Protein AF-A0A2H0ZVW4-F1 (afdb_monomer)

Secondary structure (DSSP, 8-state):
----GGGGGS--SS---SSPP--PPPPSS----TT-TT-PPPS-SS------PPPP---TT--SSTTTS-GGGSPPPPPHHHHHHHHTTT-----

Radius of gyration: 29.74 Å; Cα contacts (8 Å, |Δi|>4): 23; chains: 1; bounding box: 74×28×63 Å

Organism: Candidozyma auris (NCBI:txid498019)

Sequence (95 aa):
MRQSVALLKHVPLIKFVGGPHPHSAPSSKPQPHPCAPNGRLPQAVASTASAPLKPIELKDGEVLLRNELSKRFRYRAPSATEVEQIDSGGAELVY

Mean predicted aligned error: 17.25 Å

Solvent-accessible surface area (backbone atoms only — not comparable to full-atom values): 6964 Å² total; per-residue (Å²): 133,84,78,60,78,78,59,75,82,56,84,77,94,68,81,85,81,74,76,85,79,86,75,77,79,77,71,92,60,93,68,44,54,90,85,37,96,79,58,56,62,76,84,70,84,60,78,67,71,76,70,82,76,71,80,80,85,71,56,97,89,61,72,93,49,55,80,76,48,59,76,90,68,33,85,78,79,75,50,74,68,52,47,52,34,59,77,65,65,67,71,76,87,85,127

pLDDT: mean 79.43, std 10.61, range [53.09, 93.94]

InterPro domains:
  IPR020373 Alpha-ketoglutarate dehydrogenase component 4/YMR-31 [PF10937] (12-44)
  IPR020373 Alpha-ketoglutarate dehydrogenase component 4/YMR-31 [PF10937] (45-91)

Structure (mmCIF, N/CA/C/O backbone):
data_AF-A0A2H0ZVW4-F1
#
_entry.id   AF-A0A2H0ZVW4-F1
#
loop_
_atom_site.group_PDB
_atom_site.id
_atom_site.type_symbol
_atom_site.label_atom_id
_atom_site.label_alt_id
_atom_site.label_comp_id
_atom_site.label_asym_id
_atom_site.label_entity_id
_atom_site.label_seq_id
_atom_sit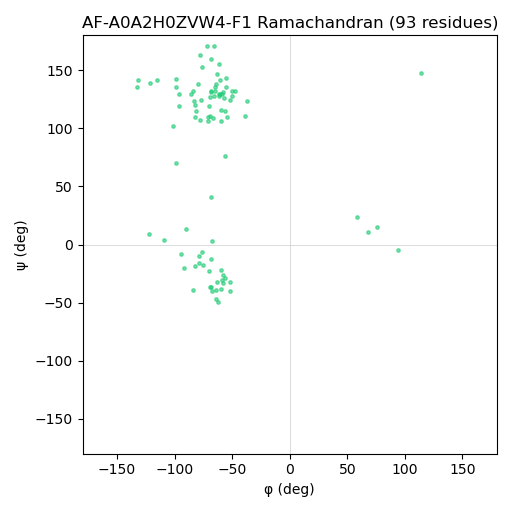e.pdbx_PDB_ins_code
_atom_site.Cartn_x
_atom_site.Cartn_y
_atom_site.Cartn_z
_atom_site.occupancy
_atom_site.B_iso_or_equiv
_atom_site.auth_seq_id
_atom_site.auth_comp_id
_atom_site.auth_asym_id
_atom_site.auth_atom_id
_atom_site.pdbx_PDB_model_num
ATOM 1 N N . MET A 1 1 ? -39.666 -6.914 -22.558 1.00 54.88 1 MET A N 1
ATOM 2 C CA . MET A 1 1 ? -39.125 -6.098 -21.449 1.00 54.88 1 MET A CA 1
ATOM 3 C C . MET A 1 1 ? -40.227 -5.957 -20.406 1.00 54.88 1 MET A C 1
ATOM 5 O O . MET A 1 1 ? -41.258 -5.385 -20.731 1.00 54.88 1 MET A O 1
ATOM 9 N N . ARG A 1 2 ? -40.094 -6.557 -19.214 1.00 57.84 2 ARG A N 1
ATOM 10 C CA . ARG A 1 2 ? -41.073 -6.344 -18.133 1.00 57.84 2 ARG A CA 1
ATOM 11 C C . ARG A 1 2 ? -40.756 -4.986 -17.512 1.00 57.84 2 ARG A C 1
ATOM 13 O O . ARG A 1 2 ? -39.715 -4.850 -16.879 1.00 57.84 2 ARG A O 1
ATOM 20 N N . GLN A 1 3 ? -41.585 -3.977 -17.772 1.00 64.56 3 GLN A N 1
ATOM 21 C CA . GLN A 1 3 ? -41.453 -2.688 -17.095 1.00 64.56 3 GLN A CA 1
ATOM 22 C C . GLN A 1 3 ? -41.623 -2.925 -15.592 1.00 64.56 3 GLN A C 1
ATOM 24 O O . GLN A 1 3 ? -42.546 -3.627 -15.174 1.00 64.56 3 GLN A O 1
ATOM 29 N N . SER A 1 4 ? -40.697 -2.419 -14.781 1.00 67.50 4 SER A N 1
ATOM 30 C CA . SER A 1 4 ? -40.798 -2.561 -13.333 1.00 67.50 4 SER A CA 1
ATOM 31 C C . SER A 1 4 ? -41.980 -1.732 -12.830 1.00 67.50 4 SER A C 1
ATOM 33 O O . SER A 1 4 ? -42.131 -0.563 -13.179 1.00 67.50 4 SER A O 1
ATOM 35 N N . VAL A 1 5 ? -42.820 -2.342 -11.989 1.00 72.81 5 VAL A N 1
ATOM 36 C CA . VAL A 1 5 ? -44.070 -1.740 -11.485 1.00 72.81 5 VAL A CA 1
ATOM 37 C C . VAL A 1 5 ? -43.825 -0.392 -10.789 1.00 72.81 5 VAL A C 1
ATOM 39 O O . VAL A 1 5 ? -44.667 0.499 -10.824 1.00 72.81 5 VAL A O 1
ATOM 42 N N . ALA A 1 6 ? -42.636 -0.211 -10.211 1.00 73.75 6 ALA A N 1
ATOM 43 C CA . ALA A 1 6 ? -42.222 1.026 -9.557 1.00 73.75 6 ALA A CA 1
ATOM 44 C C . ALA A 1 6 ? -42.145 2.237 -10.506 1.00 73.75 6 ALA A C 1
ATOM 46 O O . ALA A 1 6 ? -42.427 3.354 -10.079 1.00 73.75 6 ALA A O 1
ATOM 47 N N . LEU A 1 7 ? -41.803 2.033 -11.783 1.00 69.25 7 LEU A N 1
ATOM 48 C CA . LEU A 1 7 ? -41.604 3.124 -12.744 1.00 69.25 7 LEU A CA 1
ATOM 49 C C . LEU A 1 7 ? -42.917 3.701 -13.290 1.00 69.25 7 LEU A C 1
ATOM 51 O O . LEU A 1 7 ? -42.913 4.813 -13.805 1.00 69.25 7 LEU A O 1
ATOM 55 N N . LEU A 1 8 ? -44.048 3.002 -13.125 1.00 72.50 8 LEU A N 1
ATOM 56 C CA . LEU A 1 8 ? -45.361 3.477 -13.585 1.00 72.50 8 LEU A CA 1
ATOM 57 C C . LEU A 1 8 ? -45.884 4.690 -12.795 1.00 72.50 8 LEU A C 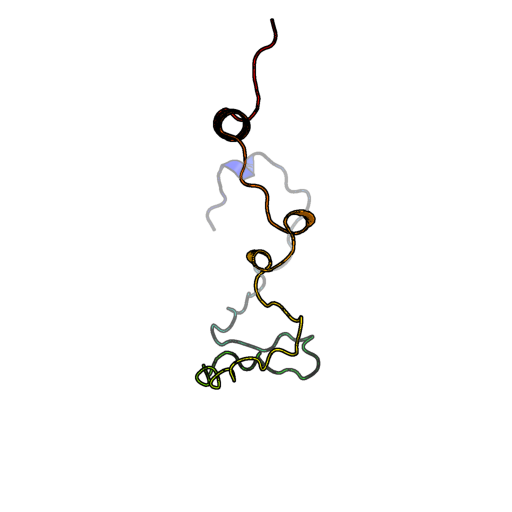1
ATOM 59 O O . LEU A 1 8 ? -46.846 5.323 -13.216 1.00 72.50 8 LEU A O 1
ATOM 63 N N . LYS A 1 9 ? -45.267 5.023 -11.654 1.00 82.88 9 LYS A N 1
ATOM 64 C CA . LYS A 1 9 ? -45.657 6.166 -10.814 1.00 82.88 9 LYS A CA 1
ATOM 65 C C . LYS A 1 9 ? -45.157 7.517 -11.344 1.00 82.88 9 LYS A C 1
ATOM 67 O O . LYS A 1 9 ? -45.567 8.548 -10.822 1.00 82.88 9 LYS A O 1
ATOM 72 N N . HIS A 1 10 ? -44.280 7.528 -12.351 1.00 84.12 10 HIS A N 1
ATOM 73 C CA . HIS A 1 10 ? -43.657 8.744 -12.876 1.00 84.12 10 HIS A CA 1
ATOM 74 C C . HIS A 1 10 ? -43.960 8.941 -14.367 1.00 84.12 10 HIS A C 1
ATOM 76 O O . HIS A 1 10 ? -43.904 7.995 -15.151 1.00 84.12 10 HIS A O 1
ATOM 82 N N . VAL A 1 11 ? -44.244 10.186 -14.768 1.00 82.69 11 VAL A N 1
ATOM 83 C CA . VAL A 1 11 ? -44.411 10.570 -16.180 1.00 82.69 11 VAL A CA 1
ATOM 84 C C . VAL A 1 11 ? -43.023 10.816 -16.787 1.00 82.69 11 VAL A C 1
ATOM 86 O O . VAL A 1 11 ? -42.306 11.690 -16.295 1.00 82.69 11 VAL A O 1
ATOM 89 N N . PRO A 1 12 ? -42.603 10.078 -17.832 1.00 80.44 12 PRO A N 1
ATOM 90 C CA . PRO A 1 12 ? -41.302 10.302 -18.450 1.00 80.44 12 PRO A CA 1
ATOM 91 C C . PRO A 1 12 ? -41.285 11.643 -19.194 1.00 80.44 12 PRO A C 1
ATOM 93 O O . PRO A 1 12 ? -42.131 11.902 -20.046 1.00 80.44 12 PRO A O 1
ATOM 96 N N . LEU A 1 13 ? -40.291 12.482 -18.892 1.00 85.25 13 LEU A N 1
ATOM 97 C CA . LEU A 1 13 ? -40.129 13.811 -19.500 1.00 85.25 13 LEU A CA 1
ATOM 98 C C . LEU A 1 13 ? -39.598 13.765 -20.941 1.00 85.25 13 LEU A C 1
ATOM 100 O O . LEU A 1 13 ? -39.718 14.742 -21.673 1.00 85.25 13 LEU A O 1
ATOM 104 N N . ILE A 1 14 ? -39.008 12.641 -21.352 1.00 82.69 14 ILE A N 1
ATOM 105 C CA . ILE A 1 14 ? -38.457 12.447 -22.693 1.00 82.69 14 ILE A CA 1
ATOM 106 C C . ILE A 1 14 ? -38.922 11.116 -23.276 1.00 82.69 14 ILE A C 1
ATOM 108 O O . ILE A 1 14 ? -39.001 10.099 -22.583 1.00 82.69 14 ILE A O 1
ATOM 112 N N . LYS A 1 15 ? -39.204 11.120 -24.580 1.00 78.94 15 LYS A N 1
ATOM 113 C CA . LYS A 1 15 ? -39.476 9.910 -25.354 1.00 78.94 15 LYS A CA 1
ATOM 114 C C . LYS A 1 15 ? -38.187 9.479 -26.041 1.00 78.94 15 LYS A C 1
ATOM 116 O O . LYS A 1 15 ? -37.663 10.211 -26.874 1.00 78.94 15 LYS A O 1
ATOM 121 N N . PHE A 1 16 ? -37.706 8.280 -25.731 1.00 76.25 16 PHE A N 1
ATOM 122 C CA . PHE A 1 16 ? -36.660 7.652 -26.533 1.00 76.25 16 PHE A CA 1
ATOM 123 C C . PHE A 1 16 ? -37.262 7.283 -27.891 1.00 76.25 16 PHE A C 1
ATOM 125 O O . PHE A 1 16 ? -38.160 6.444 -27.980 1.00 76.25 16 PHE A O 1
ATOM 132 N N . VAL A 1 17 ? -36.828 7.982 -28.938 1.00 82.62 17 VAL A N 1
ATOM 133 C CA . VAL A 1 17 ? -37.193 7.682 -30.324 1.00 82.62 17 VAL A CA 1
ATOM 134 C C . VAL A 1 17 ? -36.076 6.832 -30.920 1.00 82.62 17 VAL A C 1
ATOM 136 O O . VAL A 1 17 ? -34.908 7.188 -30.815 1.00 82.62 17 VAL A O 1
ATOM 139 N N . GLY A 1 18 ? -36.443 5.710 -31.534 1.00 80.25 18 GLY A N 1
ATOM 140 C CA . GLY A 1 18 ? -35.503 4.704 -32.023 1.00 80.25 18 GLY A CA 1
ATOM 141 C C . GLY A 1 18 ? -35.635 3.390 -31.257 1.00 80.25 18 GLY A C 1
ATOM 142 O O . GLY A 1 18 ? -36.010 3.364 -30.085 1.00 80.25 18 GLY A O 1
ATOM 143 N N . GLY A 1 19 ? -35.384 2.279 -31.950 1.00 82.62 19 GLY A N 1
ATOM 144 C CA . GLY A 1 19 ? -35.274 0.973 -31.306 1.00 82.62 19 GLY A CA 1
ATOM 145 C C . GLY A 1 19 ? -34.058 0.915 -30.370 1.00 82.62 19 GLY A C 1
ATOM 146 O O . GLY A 1 19 ? -33.232 1.828 -30.380 1.00 82.62 19 GLY A O 1
ATOM 147 N N . PRO A 1 20 ? -33.922 -0.152 -29.568 1.00 80.62 20 PRO A N 1
ATOM 148 C CA . PRO A 1 20 ? -32.760 -0.340 -28.707 1.00 80.62 20 PRO A CA 1
ATOM 149 C C . PRO A 1 20 ? -31.460 -0.164 -29.499 1.00 80.62 20 PRO A C 1
ATOM 151 O O . PRO A 1 20 ? -31.286 -0.792 -30.545 1.00 80.62 20 PRO A O 1
ATOM 154 N N . HIS A 1 21 ? -30.551 0.684 -29.013 1.00 77.69 21 HIS A N 1
ATOM 155 C CA . HIS A 1 21 ? -29.236 0.814 -29.629 1.00 77.69 21 HIS A CA 1
ATOM 156 C C . HIS A 1 21 ? -28.515 -0.541 -29.543 1.00 77.69 21 HIS A C 1
ATOM 158 O O . HIS A 1 21 ? -28.452 -1.121 -28.454 1.00 77.69 21 HIS A O 1
ATOM 164 N N . PRO A 1 22 ? -27.993 -1.083 -30.658 1.00 82.25 22 PRO A N 1
ATOM 165 C CA . PRO A 1 22 ? -27.254 -2.333 -30.618 1.00 82.25 22 PRO A CA 1
ATOM 166 C C . PRO A 1 22 ? -25.958 -2.113 -29.835 1.00 82.25 22 PRO A C 1
ATOM 168 O O . PRO A 1 22 ? -25.034 -1.450 -30.301 1.00 82.25 22 PRO A O 1
ATOM 171 N N . HIS A 1 23 ? -25.885 -2.669 -28.629 1.00 76.00 23 HIS A N 1
ATOM 172 C CA . HIS A 1 23 ? -24.636 -2.742 -27.886 1.00 76.00 23 HIS A CA 1
ATOM 173 C C . HIS A 1 23 ? -23.849 -3.949 -28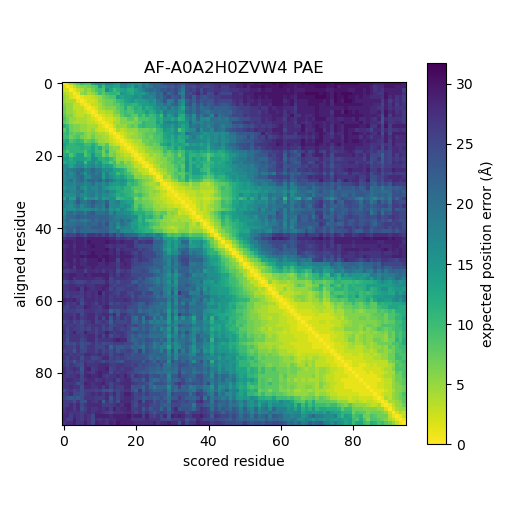.397 1.00 76.00 23 HIS A C 1
ATOM 175 O O . HIS A 1 23 ? -24.241 -5.093 -28.174 1.00 76.00 23 HIS A O 1
ATOM 181 N N . SER A 1 24 ? -22.746 -3.697 -29.102 1.00 79.69 24 SER A N 1
ATOM 182 C CA . SER A 1 24 ? -21.771 -4.750 -29.390 1.00 79.69 24 SER A CA 1
ATOM 183 C C . SER A 1 24 ? -21.148 -5.198 -28.070 1.00 79.69 24 SER A C 1
ATOM 185 O O . SER A 1 24 ? -20.692 -4.360 -27.288 1.00 79.69 24 SER A O 1
ATOM 187 N N . ALA A 1 25 ? -21.158 -6.504 -27.799 1.00 77.12 25 ALA A N 1
ATOM 188 C CA . ALA A 1 25 ? -20.509 -7.036 -26.611 1.00 77.12 25 ALA A CA 1
ATOM 189 C C . ALA A 1 25 ? -19.015 -6.671 -26.653 1.00 77.12 25 ALA A C 1
ATOM 191 O O . ALA A 1 25 ? -18.363 -6.910 -27.677 1.00 77.12 25 ALA A O 1
ATOM 192 N N . PRO A 1 26 ? -18.447 -6.094 -25.577 1.00 73.12 26 PRO A N 1
ATOM 193 C CA . PRO A 1 26 ? -17.019 -5.840 -25.549 1.00 73.12 26 PRO A CA 1
ATOM 194 C C . PRO A 1 26 ? -16.287 -7.179 -25.667 1.00 73.12 26 PRO A C 1
ATOM 196 O O . PRO A 1 26 ? -16.591 -8.144 -24.965 1.00 73.12 26 PRO A O 1
ATOM 199 N N . SER A 1 27 ? -15.328 -7.247 -26.591 1.00 77.31 27 SER A N 1
ATOM 200 C CA . SER A 1 27 ? -14.459 -8.411 -26.737 1.00 77.31 27 SER A CA 1
ATOM 201 C C . SER A 1 27 ? -13.741 -8.665 -25.414 1.00 77.31 27 SER A C 1
ATOM 203 O O . SER A 1 27 ? -13.058 -7.784 -24.901 1.00 77.31 27 SER A O 1
ATOM 205 N N . SER A 1 28 ? -13.845 -9.884 -24.881 1.00 76.25 28 SER A N 1
ATOM 206 C CA . SER A 1 28 ? -13.140 -10.307 -23.659 1.00 76.25 28 SER A CA 1
ATOM 207 C C . SER A 1 28 ? -11.611 -10.386 -23.831 1.00 76.25 28 SER A C 1
ATOM 209 O O . SER A 1 28 ? -10.902 -10.810 -22.918 1.00 76.25 28 SER A O 1
ATOM 211 N N . LYS A 1 29 ? -11.083 -10.026 -25.005 1.00 79.81 29 LYS A N 1
ATOM 212 C CA . LYS A 1 29 ? -9.645 -9.940 -25.254 1.00 79.81 29 LYS A CA 1
ATOM 213 C C . LYS A 1 29 ? -9.145 -8.578 -24.768 1.00 79.81 29 LYS A C 1
ATOM 215 O O . LYS A 1 29 ? -9.730 -7.576 -25.179 1.00 79.81 29 LYS A O 1
ATOM 220 N N . PRO A 1 30 ? -8.049 -8.506 -23.992 1.00 79.50 30 PRO A N 1
ATOM 221 C CA . PRO A 1 30 ? -7.426 -7.234 -23.643 1.00 79.50 30 PRO A CA 1
ATOM 222 C C . PRO A 1 30 ? -7.157 -6.426 -24.915 1.00 79.50 30 PRO A C 1
ATOM 224 O O . PRO A 1 30 ? -6.521 -6.930 -25.842 1.00 79.50 30 PRO A O 1
ATOM 227 N N . GLN A 1 31 ? -7.670 -5.201 -24.980 1.00 79.75 31 GLN A N 1
ATOM 228 C CA . GLN A 1 31 ? -7.410 -4.269 -26.075 1.00 79.75 31 GLN A CA 1
ATOM 229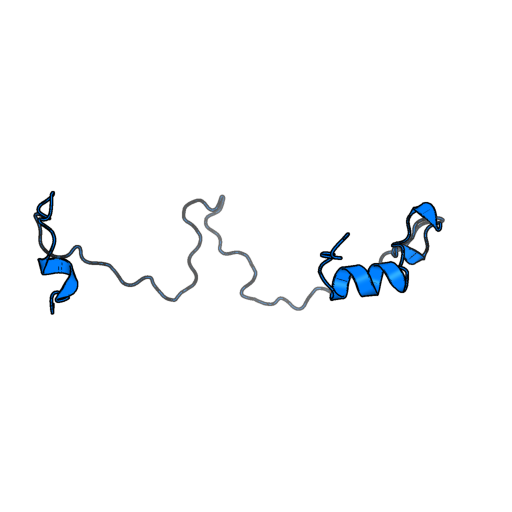 C C . GLN A 1 31 ? -6.645 -3.059 -25.535 1.00 79.75 31 GLN A C 1
ATOM 231 O O . GLN A 1 31 ? -6.916 -2.624 -24.412 1.00 79.75 31 GLN A O 1
ATOM 236 N N . PRO A 1 32 ? -5.682 -2.516 -26.296 1.00 85.50 32 PRO A N 1
ATOM 237 C CA . PRO A 1 32 ? -5.067 -1.242 -25.959 1.00 85.50 32 PRO A CA 1
ATOM 238 C C . PRO A 1 32 ? -6.130 -0.153 -25.801 1.00 85.50 32 PRO A C 1
ATOM 240 O O . PRO A 1 32 ? -7.104 -0.108 -26.552 1.00 85.50 32 PRO A O 1
ATOM 243 N N . HIS A 1 33 ? -5.927 0.753 -24.846 1.00 78.12 33 HIS A N 1
ATOM 244 C CA . HIS A 1 33 ? -6.767 1.941 -24.745 1.00 78.12 33 HIS A CA 1
ATOM 245 C C . HIS A 1 33 ? -6.578 2.809 -26.008 1.00 78.12 33 HIS A C 1
ATOM 247 O O . HIS A 1 33 ? -5.434 2.985 -26.435 1.00 78.12 33 HIS A O 1
ATOM 253 N N . PRO A 1 34 ? -7.641 3.392 -26.598 1.00 84.31 34 PRO A N 1
ATOM 254 C CA . PRO A 1 34 ? -7.530 4.197 -27.820 1.00 84.31 34 PRO A CA 1
ATOM 255 C C . PRO A 1 34 ? -6.596 5.407 -27.667 1.00 84.31 34 PRO A C 1
ATOM 257 O O . PRO A 1 34 ? -5.927 5.791 -28.617 1.00 84.31 34 PRO A O 1
ATOM 260 N N . CYS A 1 35 ? -6.489 5.969 -26.461 1.00 84.62 35 CYS A N 1
ATOM 261 C CA . CYS A 1 35 ? -5.570 7.074 -26.156 1.00 84.62 35 CYS A CA 1
ATOM 262 C C . CYS A 1 35 ? -4.177 6.619 -25.684 1.00 84.62 35 CYS A C 1
ATOM 264 O O . CYS A 1 35 ? -3.438 7.417 -25.111 1.00 84.62 35 CYS A O 1
ATOM 266 N N . ALA A 1 36 ? -3.817 5.341 -25.832 1.00 81.50 36 ALA A N 1
ATOM 267 C CA . ALA A 1 36 ? -2.471 4.899 -25.490 1.00 81.50 36 ALA A CA 1
ATOM 268 C C . ALA A 1 36 ? -1.465 5.507 -26.488 1.00 81.50 36 ALA A C 1
ATOM 270 O O . ALA A 1 36 ? -1.664 5.356 -27.693 1.00 81.50 36 ALA A O 1
ATOM 271 N N . PRO A 1 37 ? -0.356 6.117 -26.028 1.00 79.62 37 PRO A N 1
ATOM 272 C CA . PRO A 1 37 ? 0.559 6.881 -26.886 1.00 79.62 37 PRO A CA 1
ATOM 273 C C . PRO A 1 37 ? 1.144 6.068 -28.051 1.00 79.62 37 PRO A C 1
ATOM 275 O O . PRO A 1 37 ? 1.457 6.629 -29.090 1.00 79.62 37 PRO A O 1
ATOM 278 N N . ASN A 1 38 ? 1.246 4.742 -27.896 1.00 79.38 38 ASN A N 1
ATOM 279 C CA . ASN A 1 38 ? 1.733 3.824 -28.930 1.00 79.38 38 ASN A CA 1
ATOM 280 C C . ASN A 1 38 ? 0.713 2.731 -29.303 1.00 79.38 38 ASN A C 1
ATOM 282 O O . ASN A 1 38 ? 1.086 1.761 -29.959 1.00 79.38 38 ASN A O 1
ATOM 286 N N . GLY A 1 39 ? -0.536 2.813 -28.818 1.00 76.38 39 GLY A N 1
ATOM 287 C CA . GLY A 1 39 ? -1.553 1.779 -29.064 1.00 76.38 39 GLY A CA 1
ATOM 288 C C . GLY A 1 39 ? -1.157 0.375 -28.583 1.00 76.38 39 GLY A C 1
ATOM 289 O O . GLY A 1 39 ? -1.636 -0.619 -29.119 1.00 76.38 39 GLY A O 1
ATOM 290 N N . ARG A 1 40 ? -0.248 0.268 -27.604 1.00 75.38 40 ARG A N 1
ATOM 291 C CA . ARG A 1 40 ? 0.243 -1.012 -27.071 1.00 75.38 40 ARG A CA 1
ATOM 292 C C . ARG A 1 40 ? -0.486 -1.372 -25.783 1.00 75.38 40 ARG A C 1
ATOM 294 O O . ARG A 1 40 ? -0.752 -0.507 -24.952 1.00 75.38 40 ARG A O 1
ATOM 301 N N . LEU A 1 41 ? -0.764 -2.661 -25.606 1.00 74.31 41 LEU A N 1
ATOM 302 C CA . LEU A 1 41 ? -1.105 -3.201 -24.294 1.00 74.31 41 LEU A CA 1
ATOM 303 C C . LEU A 1 41 ? 0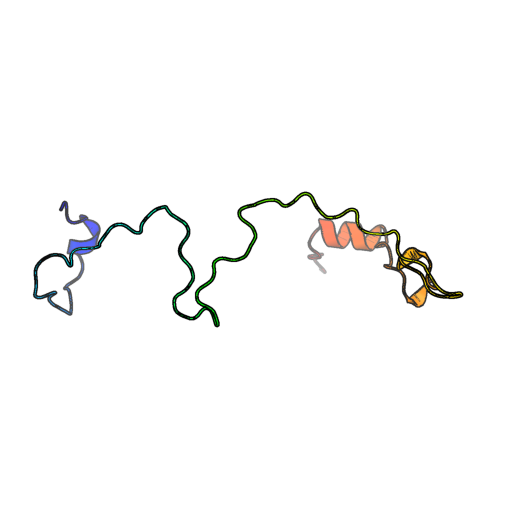.097 -3.025 -23.354 1.00 74.31 41 LEU A C 1
ATOM 305 O O . LEU A 1 41 ? 1.239 -3.125 -23.819 1.00 74.31 41 LEU A O 1
ATOM 309 N N . PRO A 1 42 ? -0.120 -2.793 -22.047 1.00 72.00 42 PRO A N 1
ATOM 310 C CA . PRO A 1 42 ? 0.967 -2.905 -21.087 1.00 72.00 42 PRO A CA 1
ATOM 311 C C . PRO A 1 42 ? 1.581 -4.302 -21.231 1.00 72.00 42 PRO A C 1
ATOM 313 O O . PRO A 1 42 ? 0.858 -5.292 -21.357 1.00 72.00 42 PRO A O 1
ATOM 316 N N . GLN A 1 43 ? 2.911 -4.383 -21.244 1.00 64.06 43 GLN A N 1
ATOM 317 C CA . GLN A 1 43 ? 3.707 -5.610 -21.384 1.00 64.06 43 GLN A CA 1
ATOM 318 C C . GLN A 1 43 ? 3.580 -6.528 -20.144 1.00 64.06 43 GLN A C 1
ATOM 320 O O . GLN A 1 43 ? 4.558 -7.074 -19.656 1.00 64.06 43 GLN A O 1
ATOM 325 N N . ALA A 1 44 ? 2.379 -6.662 -19.585 1.00 58.47 44 ALA A N 1
ATOM 326 C CA . ALA A 1 44 ? 2.095 -7.335 -18.325 1.00 58.47 44 ALA A CA 1
ATOM 327 C C . ALA A 1 44 ? 1.354 -8.672 -18.507 1.00 58.47 44 ALA A C 1
ATOM 329 O O . ALA A 1 44 ? 0.998 -9.299 -17.517 1.00 58.47 44 ALA A O 1
ATOM 330 N N . VAL A 1 45 ? 1.107 -9.128 -19.745 1.00 55.50 45 VAL A N 1
ATOM 331 C CA . VAL A 1 45 ? 0.438 -10.428 -19.995 1.00 55.50 45 VAL A CA 1
ATOM 332 C C . VAL A 1 45 ? 1.437 -11.580 -20.147 1.00 55.50 45 VAL A C 1
ATOM 334 O O . VAL A 1 45 ? 1.092 -12.735 -19.928 1.00 55.50 45 VAL A O 1
ATOM 337 N N . ALA A 1 46 ? 2.700 -11.278 -20.446 1.00 53.09 46 ALA A N 1
ATOM 338 C CA . ALA A 1 46 ? 3.791 -12.210 -20.221 1.00 53.09 46 ALA A CA 1
ATOM 339 C C . ALA A 1 46 ? 4.484 -11.756 -18.942 1.00 53.09 46 ALA A C 1
ATOM 341 O O . ALA A 1 46 ? 5.242 -10.784 -18.959 1.00 53.09 46 ALA A O 1
ATOM 342 N N . SER A 1 47 ? 4.198 -12.442 -17.839 1.00 54.41 47 SER A N 1
ATOM 343 C CA . SER A 1 47 ? 5.042 -12.488 -16.649 1.00 54.41 47 SER A CA 1
ATOM 344 C C . SER A 1 47 ? 6.427 -12.981 -17.069 1.00 54.41 47 SER A C 1
ATOM 346 O O . SER A 1 47 ? 6.799 -14.136 -16.887 1.00 54.41 47 SER A O 1
ATOM 348 N N . THR A 1 48 ? 7.192 -12.091 -17.696 1.00 53.91 48 THR A N 1
ATOM 349 C CA . THR A 1 48 ? 8.631 -12.239 -17.828 1.00 53.91 48 THR A CA 1
ATOM 350 C C . THR A 1 48 ? 9.085 -12.286 -16.386 1.00 53.91 48 THR A C 1
ATOM 352 O O . THR A 1 48 ? 8.926 -11.290 -15.678 1.00 53.91 48 THR A O 1
ATOM 355 N N . ALA A 1 49 ? 9.462 -13.486 -15.930 1.00 60.56 49 ALA A N 1
ATOM 356 C CA . ALA A 1 49 ? 9.909 -13.746 -14.572 1.00 60.56 49 ALA A CA 1
ATOM 357 C C . ALA A 1 49 ? 10.733 -12.548 -14.121 1.00 60.56 49 ALA A C 1
ATOM 359 O O . ALA A 1 49 ? 11.636 -12.142 -14.858 1.00 60.56 49 ALA A O 1
ATOM 360 N N . SER A 1 50 ? 10.328 -11.933 -13.004 1.00 62.81 50 SER A N 1
ATOM 361 C CA . SER A 1 50 ? 10.979 -10.754 -12.441 1.00 62.81 50 SER A CA 1
ATOM 362 C C . SER A 1 50 ? 12.477 -10.931 -12.618 1.00 62.81 50 SER A C 1
ATOM 364 O O . SER A 1 50 ? 13.040 -11.859 -12.028 1.00 62.81 50 SER A O 1
ATOM 366 N N . ALA A 1 51 ? 13.093 -10.129 -13.496 1.00 66.75 51 ALA A N 1
ATOM 367 C CA . ALA A 1 51 ? 14.538 -10.163 -13.661 1.00 66.75 51 ALA A CA 1
ATOM 368 C C . ALA A 1 51 ? 15.124 -10.124 -12.246 1.00 66.75 51 ALA A C 1
ATOM 370 O O . ALA A 1 51 ? 14.604 -9.339 -11.443 1.00 66.75 51 ALA A O 1
ATOM 371 N N . PRO A 1 52 ? 16.088 -10.996 -11.895 1.00 69.50 52 PRO A N 1
ATOM 372 C CA . PRO A 1 52 ? 16.589 -11.050 -10.533 1.00 69.50 52 PRO A CA 1
ATOM 373 C C . PRO A 1 52 ? 17.037 -9.639 -10.170 1.00 69.50 52 PRO A C 1
ATOM 375 O O . PRO A 1 52 ? 17.971 -9.102 -10.773 1.00 69.50 52 PRO A O 1
ATOM 378 N N . LEU A 1 53 ? 16.281 -8.999 -9.271 1.00 72.12 53 LEU A N 1
ATOM 379 C CA . LEU A 1 53 ? 16.577 -7.652 -8.823 1.00 72.12 53 LEU A CA 1
ATOM 380 C C . LEU A 1 53 ? 17.961 -7.749 -8.204 1.00 72.12 53 LEU A C 1
ATOM 382 O O . LEU A 1 53 ? 18.170 -8.507 -7.255 1.00 72.12 53 LEU A O 1
ATOM 386 N N . LYS A 1 54 ? 18.928 -7.054 -8.802 1.00 79.25 54 LYS A N 1
ATOM 387 C CA . LYS A 1 54 ? 20.274 -7.011 -8.248 1.00 79.25 54 LYS A CA 1
ATOM 388 C C . LYS A 1 54 ? 20.154 -6.452 -6.826 1.00 79.25 54 LYS A C 1
ATOM 390 O O . LYS A 1 54 ? 19.468 -5.437 -6.664 1.00 79.25 54 LYS A O 1
ATOM 395 N N . PRO A 1 55 ? 20.771 -7.090 -5.815 1.00 79.56 55 PRO A N 1
ATOM 396 C CA . PRO A 1 55 ? 20.895 -6.480 -4.501 1.00 79.56 55 PRO A CA 1
ATOM 397 C C . PRO A 1 55 ? 21.447 -5.061 -4.658 1.00 79.56 55 PRO A C 1
ATOM 399 O O . PRO A 1 55 ? 22.380 -4.840 -5.429 1.00 79.56 55 PRO A O 1
ATOM 402 N N . ILE A 1 56 ? 20.812 -4.095 -3.999 1.00 80.62 56 ILE A N 1
ATOM 403 C CA . ILE A 1 56 ? 21.192 -2.685 -4.095 1.00 80.62 56 ILE A CA 1
ATOM 404 C C . ILE A 1 56 ? 22.536 -2.519 -3.378 1.00 80.62 56 ILE A C 1
ATOM 406 O O . ILE A 1 56 ? 22.628 -2.792 -2.183 1.00 80.62 56 ILE A O 1
ATOM 410 N N . GLU A 1 57 ? 23.572 -2.090 -4.102 1.00 84.12 57 GLU A N 1
ATOM 411 C CA . GLU A 1 57 ? 24.853 -1.698 -3.508 1.00 84.12 57 GLU A CA 1
ATOM 412 C C . GLU A 1 57 ? 24.658 -0.371 -2.765 1.00 84.12 57 GLU A C 1
ATOM 414 O O . GLU A 1 57 ? 24.405 0.664 -3.382 1.00 84.12 57 GLU A O 1
ATOM 419 N N . LEU A 1 58 ? 24.715 -0.423 -1.435 1.00 86.06 58 LEU A N 1
ATOM 420 C CA . LEU A 1 58 ? 24.547 0.731 -0.555 1.00 86.06 58 LEU A CA 1
ATOM 421 C C . LEU A 1 58 ? 25.888 1.441 -0.371 1.00 86.06 58 LEU A C 1
ATOM 4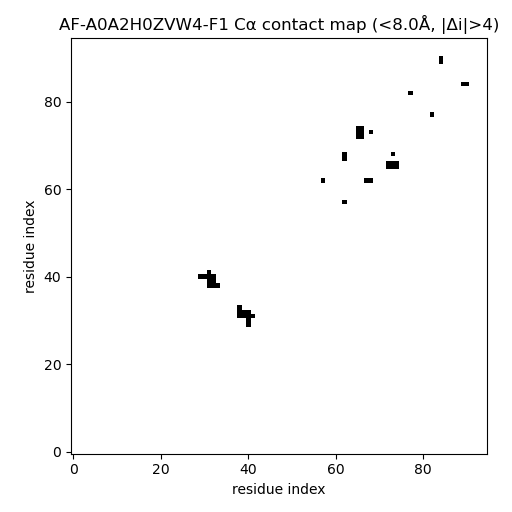23 O O . LEU A 1 58 ? 26.886 0.795 -0.045 1.00 86.06 58 LEU A O 1
ATOM 427 N N . LYS A 1 59 ? 25.921 2.761 -0.565 1.00 86.75 59 LYS A N 1
ATOM 428 C CA . LYS A 1 59 ? 27.107 3.565 -0.237 1.00 86.75 59 LYS A CA 1
ATOM 429 C C . LYS A 1 59 ? 27.190 3.811 1.267 1.00 86.75 59 LYS A C 1
ATOM 431 O O . LYS A 1 59 ? 26.197 3.706 1.985 1.00 86.75 59 LYS A O 1
ATOM 436 N N . ASP A 1 60 ? 28.370 4.208 1.735 1.00 85.88 60 ASP A N 1
ATOM 437 C CA . ASP A 1 60 ? 28.588 4.548 3.139 1.00 85.88 60 ASP A CA 1
ATOM 438 C C . ASP A 1 60 ? 27.612 5.645 3.601 1.00 85.88 60 ASP A C 1
ATOM 440 O O . ASP A 1 60 ? 27.642 6.781 3.124 1.00 85.88 60 ASP A O 1
ATOM 444 N N . GLY A 1 61 ? 26.728 5.288 4.537 1.00 83.94 61 GLY A N 1
ATOM 445 C CA . GLY A 1 61 ? 25.716 6.182 5.108 1.00 83.94 61 GLY A CA 1
ATOM 446 C C . GLY A 1 61 ? 24.337 6.131 4.442 1.00 83.94 61 GLY A C 1
ATOM 447 O O . GLY A 1 61 ? 23.406 6.763 4.946 1.00 83.94 61 GLY A O 1
ATOM 448 N N . GLU A 1 62 ? 24.166 5.372 3.361 1.00 88.25 62 GLU A N 1
ATOM 449 C CA . GLU A 1 62 ? 22.846 5.061 2.816 1.00 88.25 62 GLU A CA 1
ATOM 450 C C . GLU A 1 62 ? 22.208 3.927 3.635 1.00 88.25 62 GLU A C 1
ATOM 452 O O . GLU A 1 62 ? 22.865 2.968 4.029 1.00 88.25 62 GLU A O 1
ATOM 457 N N . VAL A 1 63 ? 20.916 4.053 3.924 1.00 89.50 63 VAL A N 1
ATOM 458 C CA . VAL A 1 63 ? 20.134 3.076 4.693 1.00 89.50 63 VAL A CA 1
ATOM 459 C C . VAL A 1 63 ? 18.832 2.811 3.961 1.00 89.50 63 VAL A C 1
ATOM 461 O O . VAL A 1 63 ? 18.182 3.741 3.477 1.00 89.50 63 VAL A O 1
ATOM 464 N N . LEU A 1 64 ? 18.455 1.538 3.854 1.00 87.94 64 LEU A N 1
ATOM 465 C CA . LEU A 1 64 ? 17.265 1.124 3.105 1.00 87.94 64 LEU A CA 1
ATOM 466 C C . LEU A 1 64 ? 16.015 1.251 3.963 1.00 87.94 64 LEU A C 1
ATOM 468 O O . LEU A 1 64 ? 14.946 1.648 3.491 1.00 87.94 64 LEU A O 1
ATOM 472 N N . LEU A 1 65 ? 16.148 0.897 5.239 1.00 89.94 65 LEU A N 1
ATOM 473 C CA . LEU A 1 65 ? 15.029 0.867 6.155 1.00 89.94 65 LEU A CA 1
ATOM 474 C C . LEU A 1 65 ? 15.008 2.137 6.992 1.00 89.94 65 LEU A C 1
ATOM 476 O O . LEU A 1 65 ? 15.989 2.552 7.603 1.00 89.94 65 LEU A O 1
ATOM 480 N N . ARG A 1 66 ? 13.816 2.712 7.132 1.00 89.00 66 ARG A N 1
ATOM 481 C CA . ARG A 1 66 ? 13.580 3.871 8.001 1.00 89.00 66 ARG A CA 1
ATOM 482 C C . ARG A 1 66 ? 13.922 3.584 9.474 1.00 89.00 66 ARG A C 1
ATOM 484 O O . ARG A 1 66 ? 14.210 4.508 10.228 1.00 89.00 66 ARG A O 1
ATOM 491 N N . ASN A 1 67 ? 13.932 2.308 9.868 1.00 89.94 67 ASN A N 1
ATOM 492 C CA . ASN A 1 67 ? 14.338 1.836 11.195 1.00 89.94 67 ASN A CA 1
ATOM 493 C C . ASN A 1 67 ? 15.845 1.980 11.453 1.00 89.94 67 ASN A C 1
ATOM 495 O O . ASN A 1 67 ? 16.248 2.048 12.611 1.00 89.94 67 ASN A O 1
ATOM 499 N N . GLU A 1 68 ? 16.664 2.046 10.406 1.00 90.44 68 GLU A N 1
ATOM 500 C CA . GLU A 1 68 ? 18.116 2.229 10.505 1.00 90.44 68 GLU A CA 1
ATOM 501 C C . GLU A 1 68 ? 18.485 3.714 10.679 1.00 90.44 68 GLU A C 1
ATOM 503 O O . GLU A 1 68 ? 19.552 4.037 11.193 1.00 90.44 68 GLU A O 1
ATOM 508 N N . LEU A 1 69 ? 17.568 4.635 10.353 1.00 90.06 69 LEU A N 1
ATOM 509 C CA . LEU A 1 69 ? 17.733 6.071 10.594 1.00 90.06 69 LEU A CA 1
ATOM 510 C C . LEU A 1 69 ? 17.634 6.434 12.085 1.0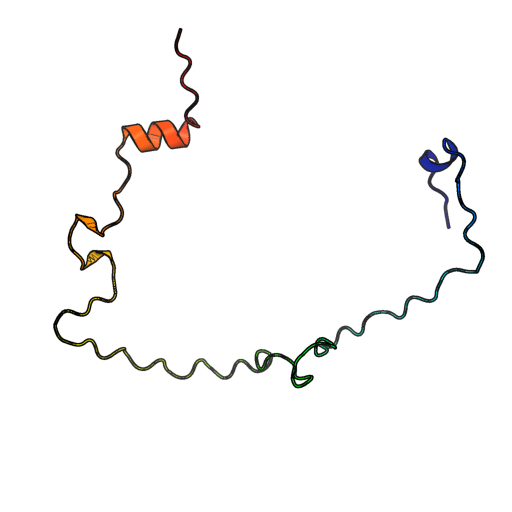0 90.06 69 LEU A C 1
ATOM 512 O O . LEU A 1 69 ? 17.253 5.629 12.941 1.00 90.06 69 LEU A O 1
ATOM 516 N N . SER A 1 70 ? 17.953 7.688 12.414 1.00 92.94 70 SER A N 1
ATOM 517 C CA . SER A 1 70 ? 17.797 8.221 13.771 1.00 92.94 70 SER A CA 1
ATOM 518 C C . SER A 1 70 ? 16.333 8.193 14.234 1.00 92.94 70 SER A C 1
ATOM 520 O O . SER A 1 70 ? 15.401 8.226 13.429 1.00 92.94 70 SER A O 1
ATOM 522 N N . LYS A 1 71 ? 16.113 8.165 15.558 1.00 90.50 71 LYS A N 1
ATOM 523 C CA . LYS A 1 71 ? 14.775 8.033 16.172 1.00 90.50 71 LYS A CA 1
ATOM 524 C C . LYS A 1 71 ? 13.756 9.052 15.651 1.00 90.50 71 LYS A C 1
ATOM 526 O O . LYS A 1 71 ? 12.588 8.713 15.527 1.00 90.50 71 LYS A O 1
ATOM 531 N N . ARG A 1 72 ? 14.204 10.262 15.294 1.00 91.25 72 ARG A N 1
ATOM 532 C CA . ARG A 1 72 ? 13.363 11.327 14.721 1.00 91.25 72 ARG A CA 1
ATOM 533 C C . ARG A 1 72 ? 12.664 10.901 13.429 1.00 91.25 72 ARG A C 1
ATOM 535 O O . ARG A 1 72 ? 11.566 11.369 13.153 1.00 91.25 72 ARG A O 1
ATOM 542 N N . PHE A 1 73 ? 13.303 10.049 12.634 1.00 92.12 73 PHE A N 1
ATOM 543 C CA . PHE A 1 73 ? 12.748 9.584 11.372 1.00 92.12 73 PHE A CA 1
ATOM 544 C C . PHE A 1 73 ? 12.006 8.260 11.512 1.00 92.12 73 PHE A C 1
ATOM 546 O O . PHE A 1 73 ? 11.343 7.877 10.567 1.00 92.12 73 PHE A O 1
ATOM 553 N N . ARG A 1 74 ? 12.042 7.560 12.646 1.00 93.75 74 ARG A N 1
ATOM 554 C CA . ARG A 1 74 ? 11.329 6.280 12.794 1.00 93.75 74 ARG A CA 1
ATOM 555 C C . ARG A 1 74 ? 9.830 6.506 12.993 1.00 93.75 74 ARG A C 1
ATOM 557 O O . ARG A 1 74 ? 9.422 7.544 13.510 1.00 93.75 74 ARG A O 1
ATOM 564 N N . TYR A 1 75 ? 9.010 5.531 12.601 1.00 91.12 75 TYR A N 1
ATOM 565 C CA . TYR A 1 75 ? 7.609 5.518 13.021 1.00 91.12 75 TYR A CA 1
ATOM 566 C C . TYR A 1 75 ? 7.545 5.329 14.537 1.00 91.12 75 TYR A C 1
ATOM 568 O O . TYR A 1 75 ? 8.227 4.465 15.093 1.00 91.12 75 TYR A O 1
ATOM 576 N N . ARG A 1 76 ? 6.744 6.157 15.206 1.00 90.00 76 ARG A N 1
ATOM 577 C CA . ARG A 1 76 ? 6.462 6.008 16.631 1.00 90.00 76 ARG A CA 1
ATOM 578 C C . ARG A 1 76 ? 5.350 4.974 16.782 1.00 90.00 76 ARG A C 1
ATOM 580 O O . ARG A 1 76 ? 4.290 5.142 16.192 1.00 90.00 76 ARG A O 1
ATOM 587 N N . ALA A 1 77 ? 5.605 3.920 17.553 1.00 90.56 77 ALA A N 1
ATOM 588 C CA . ALA A 1 77 ? 4.540 3.019 17.970 1.00 90.56 77 ALA A CA 1
ATOM 589 C C . ALA A 1 77 ? 3.566 3.792 18.880 1.00 90.56 77 ALA A C 1
ATOM 591 O O . ALA A 1 77 ? 4.051 4.540 19.741 1.00 90.56 77 ALA A O 1
ATOM 592 N N . PRO A 1 78 ? 2.243 3.650 18.688 1.00 91.50 78 PRO A N 1
ATOM 593 C CA . PRO A 1 78 ? 1.270 4.290 19.562 1.00 91.50 78 PRO A CA 1
ATOM 594 C C . PRO A 1 78 ? 1.450 3.797 21.005 1.00 91.50 78 PRO A C 1
ATOM 596 O O . PRO A 1 78 ? 1.777 2.627 21.231 1.00 91.50 78 PRO A O 1
ATOM 599 N N . SER A 1 79 ? 1.290 4.682 21.988 1.00 93.94 79 SER A N 1
ATOM 600 C CA . SER A 1 79 ? 1.261 4.280 23.399 1.00 93.94 79 SER A CA 1
ATOM 601 C C . SER A 1 79 ? 0.000 3.468 23.700 1.00 93.94 79 SER A C 1
ATOM 603 O O . SER A 1 79 ? -0.987 3.572 22.983 1.00 93.94 79 SER A O 1
ATOM 605 N N . ALA A 1 80 ? 0.001 2.685 24.786 1.00 92.00 80 ALA A N 1
ATOM 606 C CA . ALA A 1 80 ? -1.161 1.873 25.175 1.00 92.00 80 ALA A CA 1
ATOM 607 C C . ALA A 1 80 ? -2.461 2.700 25.248 1.00 92.00 80 ALA A C 1
ATOM 609 O O . ALA A 1 80 ? -3.489 2.285 24.731 1.00 92.00 80 ALA A O 1
ATOM 610 N N . THR A 1 81 ? -2.375 3.924 25.772 1.00 89.62 81 THR A N 1
ATOM 611 C CA . THR A 1 81 ? -3.491 4.878 25.818 1.00 89.62 81 THR A CA 1
ATOM 612 C C . THR A 1 81 ? -3.968 5.324 24.431 1.00 89.62 81 THR A C 1
ATOM 614 O O . THR A 1 81 ? -5.163 5.467 24.210 1.00 89.62 81 THR A O 1
ATOM 617 N N . GLU A 1 82 ? -3.051 5.549 23.483 1.00 89.56 82 GLU A N 1
ATOM 618 C CA . GLU A 1 82 ? -3.392 5.925 22.103 1.00 89.56 82 GLU A CA 1
ATOM 619 C C . GLU A 1 82 ? -4.045 4.746 21.375 1.00 89.56 82 GLU A C 1
ATOM 621 O O . GLU A 1 82 ? -4.982 4.946 20.610 1.00 89.56 82 GLU A O 1
ATOM 626 N N . VAL A 1 83 ? -3.587 3.518 21.641 1.00 93.88 83 VAL A N 1
ATOM 627 C CA . VAL A 1 83 ? -4.204 2.296 21.107 1.00 93.88 83 VAL A CA 1
ATOM 628 C C . VAL A 1 83 ? -5.637 2.155 21.616 1.00 93.88 83 VAL A C 1
ATOM 630 O O . VAL A 1 83 ? -6.543 2.009 20.805 1.00 93.88 83 VAL A O 1
ATOM 633 N N . GLU A 1 84 ? -5.869 2.297 22.924 1.00 91.31 84 GLU A N 1
ATOM 634 C CA . GLU A 1 84 ? -7.219 2.249 23.504 1.00 91.31 84 GLU A CA 1
ATOM 635 C C . GLU A 1 84 ? -8.140 3.336 22.928 1.00 91.31 84 GLU A C 1
ATOM 637 O O . GLU A 1 84 ? -9.315 3.085 22.659 1.00 91.31 84 GLU A O 1
ATOM 642 N N . GLN A 1 85 ? -7.620 4.541 22.684 1.00 90.00 85 GLN A N 1
ATOM 643 C CA . GLN A 1 85 ? -8.371 5.618 22.033 1.00 90.00 85 GLN A CA 1
ATOM 644 C C . GLN A 1 85 ? -8.690 5.314 20.565 1.00 90.00 85 GLN A C 1
ATOM 646 O O . GLN A 1 85 ? -9.794 5.607 20.111 1.00 90.00 85 GLN A O 1
ATOM 651 N N . ILE A 1 86 ? -7.758 4.715 19.821 1.00 89.62 86 ILE A N 1
ATOM 652 C CA . ILE A 1 86 ? -7.996 4.276 18.438 1.00 89.62 86 ILE A CA 1
ATOM 653 C C . ILE A 1 86 ? -9.073 3.188 18.414 1.00 89.62 86 ILE A C 1
ATOM 655 O O . ILE A 1 86 ? -10.022 3.290 17.635 1.00 89.62 86 ILE A O 1
ATOM 659 N N . ASP A 1 87 ? -8.958 2.193 19.293 1.00 92.50 87 ASP A N 1
ATOM 660 C CA . ASP A 1 87 ? -9.870 1.049 19.356 1.00 92.50 87 ASP A CA 1
ATOM 661 C C . ASP A 1 87 ? -11.272 1.453 19.838 1.00 92.50 87 ASP A C 1
ATOM 663 O O . ASP A 1 87 ? -12.276 0.959 19.323 1.00 92.50 87 ASP A O 1
ATOM 667 N N . SER A 1 88 ? -11.362 2.396 20.781 1.00 91.44 88 SER A N 1
ATOM 668 C CA . SER A 1 88 ? -12.635 2.981 21.231 1.00 91.44 88 SER A CA 1
ATOM 669 C C . SER A 1 88 ? -13.233 3.995 20.245 1.00 91.44 88 SER A C 1
ATOM 671 O O . SER A 1 88 ? -14.358 4.454 20.444 1.00 91.44 88 SER A O 1
ATOM 673 N N . GLY A 1 89 ? -12.514 4.347 19.173 1.00 87.50 89 GLY A N 1
ATOM 674 C CA . GLY A 1 89 ? -12.965 5.309 18.166 1.00 87.50 89 GLY A CA 1
ATOM 675 C C . GLY A 1 89 ? -12.882 6.776 18.606 1.00 87.50 89 GLY A C 1
ATOM 676 O O . GLY A 1 89 ? -13.496 7.634 17.973 1.00 87.50 89 GLY A O 1
ATOM 677 N N . GLY A 1 90 ? -12.145 7.076 19.678 1.00 79.56 90 GLY A N 1
ATOM 678 C CA . GLY A 1 90 ? -11.851 8.438 20.138 1.00 79.56 90 GLY A CA 1
ATOM 679 C C . GLY A 1 90 ? -13.051 9.220 20.682 1.00 79.56 90 GLY A C 1
ATOM 680 O O . GLY A 1 90 ? -12.942 10.427 20.891 1.00 79.56 90 GLY A O 1
ATOM 681 N N . ALA A 1 91 ? -14.191 8.564 20.902 1.00 72.50 91 ALA A N 1
ATOM 682 C CA . ALA A 1 91 ? -15.407 9.177 21.425 1.00 72.50 91 ALA A CA 1
ATOM 683 C C . ALA A 1 91 ? -15.542 8.909 22.932 1.00 72.50 91 ALA A C 1
ATOM 685 O O . ALA A 1 91 ? -16.401 8.145 23.369 1.00 72.50 91 ALA A O 1
ATOM 686 N N . GLU A 1 92 ? -14.678 9.529 23.737 1.00 76.50 92 GLU A N 1
ATOM 687 C CA . GLU A 1 92 ? -14.864 9.554 25.190 1.00 76.50 92 GLU A CA 1
ATOM 688 C C . GLU A 1 92 ? -15.950 10.587 25.543 1.00 76.50 92 GLU A C 1
ATOM 690 O O . GLU A 1 92 ? -15.870 11.752 25.144 1.00 76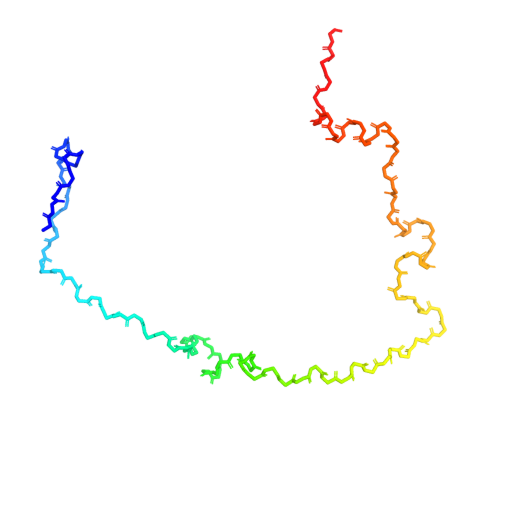.50 92 GLU A O 1
ATOM 695 N N . LEU A 1 93 ? -16.996 10.167 26.264 1.00 64.12 93 LEU A N 1
ATOM 696 C CA . LEU A 1 93 ? -18.006 11.085 26.796 1.00 64.12 93 LEU A CA 1
ATOM 697 C C . LEU A 1 93 ? -17.394 11.901 27.939 1.00 64.12 93 LEU A C 1
ATOM 699 O O . LEU A 1 93 ? -17.223 11.395 29.044 1.00 64.12 93 LEU A O 1
ATOM 703 N N . VAL A 1 94 ? -17.115 13.177 27.679 1.00 70.25 94 VAL A N 1
ATOM 704 C CA . VAL A 1 94 ? -16.823 14.161 28.727 1.00 70.25 94 VAL A CA 1
ATOM 705 C C . VAL A 1 94 ? -18.161 14.638 29.296 1.00 70.25 94 VAL A C 1
ATOM 707 O O . VAL A 1 94 ? -18.954 15.230 28.562 1.00 70.25 94 VAL A O 1
ATOM 710 N N . TYR A 1 95 ? -18.427 14.340 30.569 1.00 63.59 95 TYR A N 1
ATOM 711 C CA . TYR A 1 95 ? -19.622 14.775 31.305 1.00 63.59 95 TYR A CA 1
ATOM 712 C C . TYR A 1 95 ? -19.272 15.828 32.356 1.00 63.59 95 TYR A C 1
ATOM 714 O O . TYR A 1 95 ? 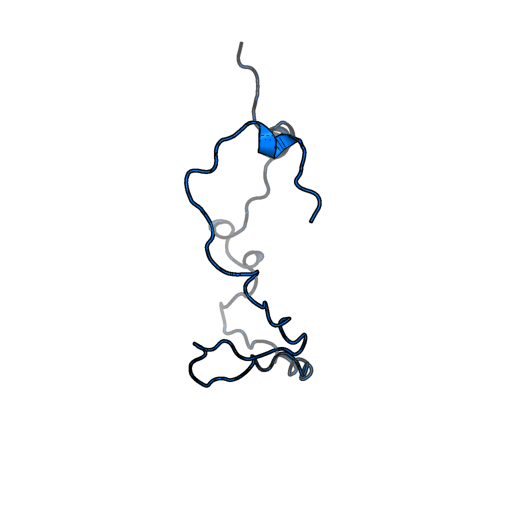-18.156 15.741 32.920 1.00 63.59 95 TYR A O 1
#

Foldseek 3Di:
DPDDPVPVVDDDPDDDDDDDDDDDDPPPDDFFDPPDPVRDDPPPPPCPPPDPDPPDDADVPDDDDLVVDPPVSDDDDDDPVRVVCVVVVVDDDDD